Protein AF-A0A8T5M931-F1 (afdb_monomer_lite)

Secondary structure (DSSP, 8-state):
--HHHHHHHHHTT----TTS-SPPHHHHHHHHHHHHHHHHHHHHHHHTT---

Radius of gyration: 14.68 Å; chains: 1; bounding box: 38×17×39 Å

Sequence (52 aa):
MNKFLRYIAQMGGFLNRKSDGNPGWESIWEGWKFFLGTKEGIKLYKGGLTCG

Structure (mmCIF, N/CA/C/O backbone):
data_AF-A0A8T5M931-F1
#
_entry.id   AF-A0A8T5M931-F1
#
loop_
_atom_site.group_PDB
_atom_site.id
_atom_site.type_symbol
_atom_site.label_atom_id
_atom_site.label_alt_id
_atom_site.label_comp_id
_atom_site.label_asym_id
_atom_site.label_entity_id
_atom_site.label_seq_id
_atom_site.pdbx_PDB_ins_code
_atom_site.Cartn_x
_atom_site.Cartn_y
_atom_site.Cartn_z
_atom_site.occupancy
_atom_site.B_iso_or_equiv
_atom_site.auth_seq_id
_atom_site.auth_comp_id
_atom_site.auth_asym_id
_atom_site.auth_atom_id
_atom_site.pdbx_PDB_model_num
ATOM 1 N N . MET A 1 1 ? 4.855 -13.676 -10.827 1.00 62.75 1 MET A N 1
ATOM 2 C CA . MET A 1 1 ? 4.598 -12.807 -9.655 1.00 62.75 1 MET A CA 1
ATOM 3 C C . MET A 1 1 ? 3.165 -13.023 -9.190 1.00 62.75 1 MET A C 1
ATOM 5 O O . MET A 1 1 ? 2.280 -13.075 -10.037 1.00 62.75 1 MET A O 1
ATOM 9 N N . ASN A 1 2 ? 2.926 -13.174 -7.886 1.00 82.62 2 ASN A N 1
ATOM 10 C CA . ASN A 1 2 ? 1.578 -13.380 -7.344 1.00 82.62 2 ASN A CA 1
ATOM 11 C C . ASN A 1 2 ? 0.678 -12.171 -7.642 1.00 82.62 2 ASN A C 1
ATOM 13 O O . ASN A 1 2 ? 1.024 -11.044 -7.289 1.00 82.62 2 ASN A O 1
ATOM 17 N N . LYS A 1 3 ? -0.490 -12.404 -8.261 1.00 87.25 3 LYS A N 1
ATOM 18 C CA . LYS A 1 3 ? -1.472 -11.346 -8.579 1.00 87.25 3 LYS A CA 1
ATOM 19 C C . LYS A 1 3 ? -1.886 -10.572 -7.324 1.00 87.25 3 LYS A C 1
ATOM 21 O O . LYS A 1 3 ? -1.995 -9.355 -7.367 1.00 87.25 3 LYS A O 1
ATOM 26 N N . PHE A 1 4 ? -2.010 -11.271 -6.197 1.00 89.12 4 PHE A N 1
ATOM 27 C CA . PHE A 1 4 ? -2.295 -10.674 -4.895 1.00 89.12 4 PHE A CA 1
ATOM 28 C C . PHE A 1 4 ? -1.262 -9.610 -4.496 1.00 89.12 4 PHE A C 1
ATOM 30 O O . PHE A 1 4 ? -1.624 -8.46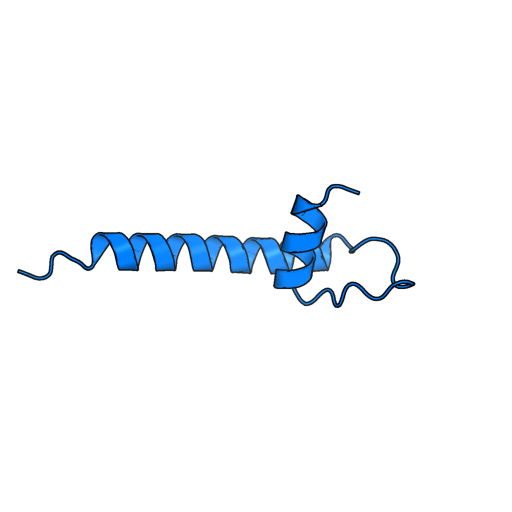3 -4.263 1.00 89.12 4 PHE A O 1
ATOM 37 N N . LEU A 1 5 ? 0.032 -9.942 -4.530 1.00 88.69 5 LEU A N 1
ATOM 38 C CA . LEU A 1 5 ? 1.102 -8.991 -4.204 1.00 88.69 5 LEU A CA 1
ATOM 39 C C . LEU A 1 5 ? 1.154 -7.811 -5.183 1.00 88.69 5 LEU A C 1
ATOM 41 O O . LEU A 1 5 ? 1.482 -6.700 -4.783 1.00 88.69 5 LEU A O 1
ATOM 45 N N . ARG A 1 6 ? 0.784 -8.025 -6.453 1.00 88.62 6 ARG A N 1
ATOM 46 C CA . ARG A 1 6 ? 0.651 -6.947 -7.447 1.00 88.62 6 ARG A CA 1
ATOM 47 C C . ARG A 1 6 ? -0.481 -5.982 -7.087 1.00 88.62 6 ARG A C 1
ATOM 49 O O . ARG A 1 6 ? -0.328 -4.782 -7.281 1.00 88.62 6 ARG A O 1
ATOM 56 N N . TYR A 1 7 ? -1.613 -6.483 -6.595 1.00 91.38 7 TYR A N 1
ATOM 57 C CA . TYR A 1 7 ? -2.720 -5.635 -6.139 1.00 91.38 7 TYR A CA 1
ATOM 58 C C . TYR A 1 7 ? -2.366 -4.867 -4.874 1.00 91.38 7 TYR A C 1
ATOM 60 O O . TYR A 1 7 ? -2.631 -3.672 -4.808 1.00 91.38 7 TYR A O 1
ATOM 68 N N . ILE A 1 8 ? -1.698 -5.514 -3.919 1.00 93.12 8 ILE A N 1
ATOM 69 C CA . ILE A 1 8 ? -1.209 -4.829 -2.721 1.00 93.12 8 ILE A CA 1
ATOM 70 C C . ILE A 1 8 ? -0.222 -3.735 -3.111 1.00 93.12 8 ILE A C 1
ATOM 72 O O . ILE A 1 8 ? -0.419 -2.591 -2.735 1.00 93.12 8 ILE A O 1
ATOM 76 N N . ALA A 1 9 ? 0.760 -4.029 -3.963 1.00 92.38 9 ALA A N 1
ATOM 77 C CA . ALA A 1 9 ? 1.678 -3.003 -4.442 1.00 92.38 9 ALA A CA 1
ATOM 78 C C . ALA A 1 9 ? 0.957 -1.826 -5.122 1.00 92.38 9 ALA A C 1
ATOM 80 O O . ALA A 1 9 ? 1.347 -0.679 -4.923 1.00 92.38 9 ALA A O 1
ATOM 81 N N . GLN A 1 10 ? -0.105 -2.087 -5.897 1.00 91.12 10 GLN A N 1
ATOM 8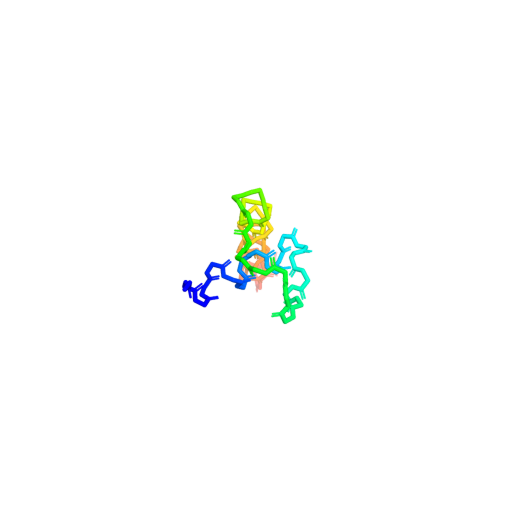2 C CA . GLN A 1 10 ? -0.921 -1.033 -6.516 1.00 91.12 10 GLN A CA 1
ATOM 83 C C . GLN A 1 10 ? -1.603 -0.141 -5.471 1.00 91.12 10 GLN A C 1
ATOM 85 O O . GLN A 1 10 ? -1.628 1.073 -5.647 1.00 91.12 10 GLN A O 1
ATOM 90 N N . MET A 1 11 ? -2.081 -0.709 -4.357 1.00 91.25 11 MET A N 1
ATOM 91 C CA . MET A 1 11 ? -2.592 0.077 -3.224 1.00 91.25 11 MET A CA 1
ATOM 92 C C . MET A 1 11 ? -1.507 0.956 -2.585 1.00 91.25 11 MET A C 1
ATOM 94 O O . MET A 1 11 ? -1.817 2.021 -2.067 1.00 91.25 11 MET A O 1
ATOM 98 N N . GLY A 1 12 ? -0.241 0.535 -2.654 1.00 87.88 12 GLY A N 1
ATOM 99 C CA . GLY A 1 12 ? 0.923 1.303 -2.203 1.00 87.88 12 GLY A CA 1
ATOM 100 C C . GLY A 1 12 ? 1.467 2.309 -3.223 1.00 87.88 12 GLY A C 1
ATOM 101 O O . GLY A 1 12 ? 2.544 2.851 -3.006 1.00 87.88 12 GLY A O 1
ATOM 102 N N . GLY A 1 13 ? 0.775 2.536 -4.347 1.00 86.19 13 GLY A N 1
ATOM 103 C CA . GLY A 1 13 ? 1.181 3.499 -5.380 1.00 86.19 13 GLY A CA 1
ATOM 104 C C . GLY A 1 13 ? 1.924 2.904 -6.582 1.00 86.19 13 GLY A C 1
ATOM 105 O O . GLY A 1 13 ? 2.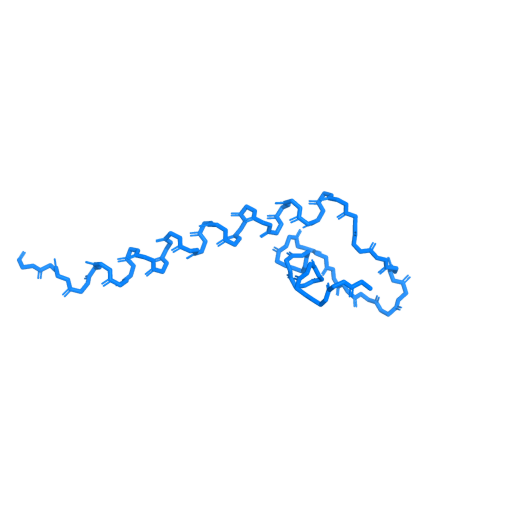395 3.643 -7.445 1.00 86.19 13 GLY A O 1
ATOM 106 N N . PHE A 1 14 ? 2.027 1.577 -6.694 1.00 86.00 14 PHE A N 1
ATOM 107 C CA . PHE A 1 14 ? 2.641 0.943 -7.861 1.00 86.00 14 PHE A CA 1
ATOM 108 C C . PHE A 1 14 ? 1.729 1.042 -9.094 1.00 86.00 14 PHE A C 1
ATOM 110 O O . PHE A 1 14 ? 0.703 0.374 -9.174 1.00 86.00 14 PHE A O 1
ATOM 117 N N . LEU A 1 15 ? 2.134 1.825 -10.095 1.00 79.81 15 LEU A N 1
ATOM 118 C CA . LEU A 1 15 ? 1.312 2.143 -11.270 1.00 79.81 15 LEU A CA 1
ATOM 119 C C . LEU A 1 15 ? 1.049 0.957 -12.218 1.00 79.81 15 LEU A C 1
ATOM 121 O O . LEU A 1 15 ? 0.146 1.021 -13.047 1.00 79.81 15 LEU A O 1
ATOM 125 N N . ASN A 1 16 ? 1.833 -0.124 -12.114 1.00 82.00 16 ASN A N 1
ATOM 126 C CA . ASN A 1 16 ? 1.676 -1.330 -12.931 1.00 82.00 16 ASN A CA 1
ATOM 127 C C . ASN A 1 16 ? 1.763 -1.070 -14.454 1.00 82.00 16 ASN A C 1
ATOM 129 O O . ASN A 1 16 ? 1.011 -1.667 -15.230 1.00 82.00 16 ASN A O 1
ATOM 133 N N . ARG A 1 17 ? 2.691 -0.215 -14.924 1.00 82.94 17 ARG A N 1
ATOM 134 C CA . ARG A 1 17 ? 2.888 -0.047 -16.376 1.00 82.94 17 ARG A CA 1
ATOM 135 C C . ARG A 1 17 ? 3.498 -1.316 -16.966 1.00 82.94 17 ARG A C 1
ATOM 137 O O . ARG A 1 17 ? 4.250 -2.036 -16.306 1.00 82.94 17 ARG A O 1
ATOM 144 N N . LYS A 1 18 ? 3.203 -1.568 -18.246 1.00 75.25 18 LYS A N 1
ATOM 145 C CA . LYS A 1 18 ? 3.613 -2.777 -18.987 1.00 75.25 18 LYS A CA 1
ATOM 146 C C . LYS A 1 18 ? 5.117 -3.093 -18.902 1.00 75.25 18 LYS A C 1
ATOM 148 O O . LYS A 1 18 ? 5.472 -4.257 -19.037 1.00 75.25 18 LYS A O 1
ATOM 153 N N . SER A 1 19 ? 5.972 -2.093 -18.664 1.00 75.81 19 SER A N 1
ATOM 154 C CA . SER A 1 19 ? 7.435 -2.234 -18.634 1.00 75.81 19 SER A CA 1
ATOM 155 C C . SER A 1 19 ? 8.093 -1.962 -17.272 1.00 75.81 19 SER A C 1
ATOM 157 O O . SER A 1 19 ? 9.314 -2.034 -17.185 1.00 75.81 19 SER A O 1
ATOM 159 N N . ASP A 1 20 ? 7.334 -1.678 -16.206 1.00 72.62 20 ASP A N 1
ATOM 160 C CA . ASP A 1 20 ? 7.911 -1.334 -14.887 1.00 72.62 20 ASP 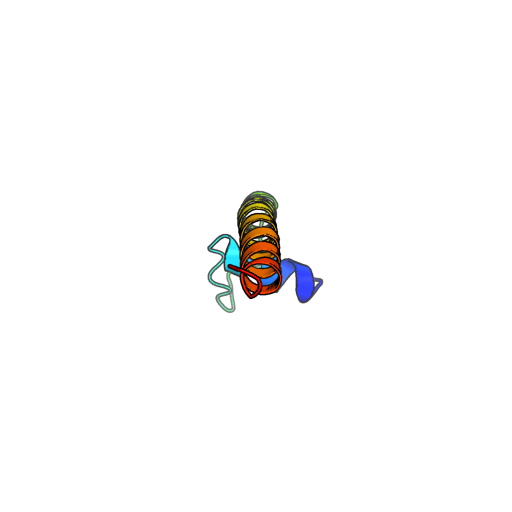A CA 1
ATOM 161 C C . ASP A 1 20 ? 8.503 -2.551 -14.145 1.00 72.62 20 ASP A C 1
ATOM 163 O O . ASP A 1 20 ? 9.027 -2.432 -13.041 1.00 72.62 20 ASP A O 1
ATOM 167 N N . GLY A 1 21 ? 8.409 -3.750 -14.726 1.00 79.25 21 GLY A N 1
ATOM 168 C CA . GLY A 1 21 ? 8.879 -4.974 -14.090 1.00 79.25 21 GLY A CA 1
ATOM 169 C C . GLY A 1 21 ? 8.021 -5.361 -12.886 1.00 79.25 21 GLY A C 1
ATOM 170 O O . GLY A 1 21 ? 6.795 -5.196 -12.885 1.00 79.25 21 GLY A O 1
ATOM 171 N N . ASN A 1 22 ? 8.654 -5.956 -11.879 1.00 80.44 22 ASN A N 1
ATOM 172 C CA . ASN A 1 22 ? 8.004 -6.429 -10.662 1.00 80.44 22 ASN A CA 1
ATOM 173 C C . ASN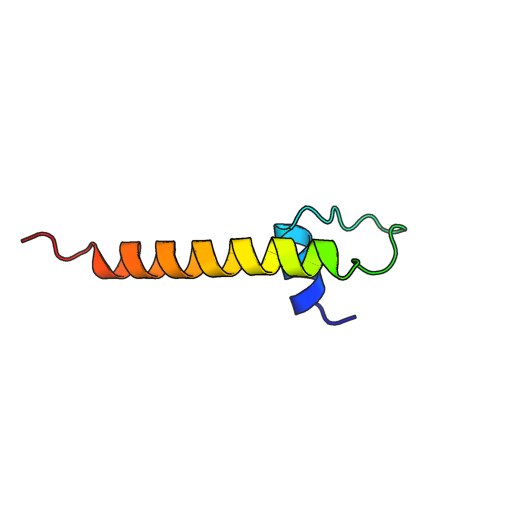 A 1 22 ? 8.009 -5.338 -9.577 1.00 80.44 22 ASN A C 1
ATOM 175 O O . ASN A 1 22 ? 9.024 -4.664 -9.430 1.00 80.44 22 ASN A O 1
ATOM 179 N N . PRO A 1 23 ? 6.918 -5.173 -8.802 1.00 85.19 23 PRO A N 1
ATOM 180 C CA . PRO A 1 23 ? 6.895 -4.216 -7.702 1.00 85.19 23 PRO A CA 1
ATOM 181 C C . PRO A 1 23 ? 7.998 -4.518 -6.687 1.00 85.19 23 PRO A C 1
ATOM 183 O O . PRO A 1 23 ? 8.228 -5.681 -6.342 1.00 85.19 23 PRO A O 1
ATOM 186 N N . GLY A 1 24 ? 8.659 -3.460 -6.217 1.00 88.44 24 GLY A N 1
ATOM 187 C CA . GLY A 1 24 ? 9.657 -3.538 -5.158 1.00 88.44 24 GLY A CA 1
ATOM 188 C C . GLY A 1 24 ? 9.033 -3.840 -3.795 1.00 88.44 24 GLY A C 1
ATOM 189 O O . GLY A 1 24 ? 7.819 -3.735 -3.602 1.00 88.44 24 GLY A O 1
ATOM 190 N N . TRP A 1 25 ? 9.887 -4.201 -2.836 1.00 88.75 25 TRP A N 1
ATOM 191 C CA . TRP A 1 25 ? 9.463 -4.527 -1.472 1.00 88.75 25 TRP A CA 1
ATOM 192 C C . TRP A 1 25 ? 8.752 -3.343 -0.790 1.00 88.75 25 TRP A C 1
ATOM 194 O O . TRP A 1 25 ? 7.754 -3.542 -0.102 1.00 88.75 25 TRP A O 1
ATOM 204 N N . GLU A 1 26 ? 9.214 -2.119 -1.058 1.00 90.75 26 GLU A N 1
ATOM 205 C CA . GLU A 1 26 ? 8.666 -0.879 -0.505 1.00 90.75 26 GLU A CA 1
ATOM 206 C C . GLU A 1 26 ? 7.207 -0.668 -0.925 1.00 90.75 26 GLU A C 1
ATOM 208 O O . GLU A 1 26 ? 6.336 -0.506 -0.075 1.00 90.75 26 GLU A O 1
ATOM 213 N N . SER A 1 27 ? 6.900 -0.783 -2.223 1.00 90.44 27 SER A N 1
ATOM 214 C CA . SER A 1 27 ? 5.525 -0.627 -2.717 1.00 90.44 27 SER A CA 1
ATOM 215 C C . SER A 1 27 ? 4.581 -1.687 -2.145 1.00 90.44 27 SER A C 1
ATOM 217 O O . SER A 1 27 ? 3.415 -1.404 -1.877 1.00 90.44 27 SER A O 1
ATOM 219 N N . ILE A 1 28 ? 5.072 -2.915 -1.943 1.00 92.44 28 ILE A N 1
ATOM 220 C CA . ILE A 1 28 ? 4.290 -3.983 -1.305 1.00 92.44 28 ILE A CA 1
ATOM 221 C C . ILE A 1 28 ? 4.004 -3.626 0.159 1.00 92.44 28 ILE A C 1
ATOM 223 O O . ILE A 1 28 ? 2.874 -3.797 0.613 1.00 92.44 28 ILE A O 1
ATOM 227 N N . TRP A 1 29 ? 4.997 -3.120 0.890 1.00 93.12 29 TRP A N 1
ATOM 228 C CA . TRP A 1 29 ? 4.846 -2.752 2.296 1.00 93.12 29 TRP A CA 1
ATOM 229 C C . TRP A 1 29 ? 3.888 -1.574 2.501 1.00 93.12 29 TRP A C 1
ATOM 231 O O . TRP A 1 29 ? 2.989 -1.649 3.342 1.00 93.12 29 TRP A O 1
ATOM 241 N N . GLU A 1 30 ? 4.015 -0.518 1.697 1.00 94.62 30 GLU A N 1
ATOM 242 C CA . GLU A 1 30 ? 3.095 0.625 1.735 1.00 94.62 30 GLU A CA 1
ATOM 243 C C . GLU A 1 30 ? 1.654 0.195 1.441 1.00 94.62 30 GLU A C 1
ATOM 245 O O . GLU A 1 30 ? 0.724 0.528 2.180 1.00 94.62 30 GLU A O 1
ATOM 250 N N . GLY A 1 31 ? 1.475 -0.650 0.426 1.00 94.75 31 GLY A N 1
ATOM 251 C CA . GLY A 1 31 ? 0.176 -1.223 0.103 1.00 94.75 31 GLY A CA 1
ATOM 252 C C . GLY A 1 31 ? -0.410 -2.087 1.214 1.00 94.75 31 GLY A C 1
ATOM 253 O O . GLY A 1 31 ? -1.617 -2.067 1.455 1.00 94.75 31 GLY A O 1
ATOM 254 N N . TRP A 1 32 ? 0.439 -2.828 1.928 1.00 95.06 32 TRP A N 1
ATOM 255 C CA . TRP A 1 32 ? 0.019 -3.665 3.047 1.00 95.06 32 TRP A CA 1
ATOM 256 C C . TRP A 1 32 ? -0.504 -2.829 4.219 1.00 95.06 32 TRP A C 1
ATOM 258 O O . TRP A 1 32 ? -1.564 -3.135 4.771 1.00 95.06 32 TRP A O 1
ATOM 268 N N . LYS A 1 33 ? 0.185 -1.734 4.568 1.00 95.56 33 LYS A N 1
ATOM 269 C CA . LYS A 1 33 ? -0.279 -0.791 5.600 1.00 95.56 33 LYS A CA 1
ATOM 270 C C . LYS A 1 33 ? -1.646 -0.200 5.245 1.00 95.56 33 LYS A C 1
ATOM 272 O O . LYS A 1 33 ? -2.540 -0.183 6.092 1.00 95.56 33 LYS A O 1
ATOM 277 N N . PHE A 1 34 ? -1.837 0.212 3.990 1.00 94.06 34 PHE A N 1
ATOM 278 C CA . PHE A 1 34 ? -3.123 0.726 3.507 1.00 94.06 34 PHE A CA 1
ATOM 279 C C . PHE A 1 34 ? -4.245 -0.322 3.593 1.00 94.06 34 PHE A C 1
ATOM 281 O O . PHE A 1 34 ? -5.353 -0.039 4.064 1.00 94.06 34 PHE A O 1
ATOM 288 N N . PHE A 1 35 ? -3.952 -1.561 3.192 1.00 95.00 35 PHE A N 1
ATOM 289 C CA . PHE A 1 35 ? -4.893 -2.675 3.274 1.00 95.00 35 PHE A CA 1
ATOM 290 C C . PHE A 1 35 ? -5.336 -2.956 4.720 1.00 95.00 35 PHE A C 1
ATOM 292 O O . PHE A 1 35 ? -6.531 -3.116 4.982 1.00 95.00 35 PHE A O 1
ATOM 299 N N . LEU A 1 36 ? -4.401 -2.960 5.676 1.00 94.31 36 LEU A N 1
ATOM 300 C CA . LEU A 1 36 ? -4.716 -3.145 7.096 1.00 94.31 36 LEU A CA 1
ATOM 301 C C . LEU A 1 36 ? -5.596 -2.018 7.655 1.00 94.31 36 LEU A C 1
ATOM 303 O O . LEU A 1 36 ? -6.555 -2.310 8.372 1.00 94.31 36 LEU A O 1
ATOM 307 N N . GLY A 1 37 ? -5.322 -0.762 7.289 1.00 92.25 37 GLY A N 1
ATOM 308 C CA . GLY A 1 37 ? -6.167 0.377 7.663 1.00 92.25 37 GLY A CA 1
ATOM 309 C C . GLY A 1 37 ? -7.594 0.237 7.126 1.00 92.25 37 GLY A C 1
ATOM 310 O O . GLY A 1 37 ? -8.565 0.408 7.863 1.00 92.25 37 GLY A O 1
ATOM 311 N N . THR A 1 38 ? -7.731 -0.188 5.868 1.00 91.69 38 THR A N 1
ATOM 312 C CA . THR A 1 38 ? -9.039 -0.438 5.242 1.00 91.69 38 THR A CA 1
ATOM 313 C C . THR A 1 38 ? -9.793 -1.576 5.934 1.00 91.69 38 THR A C 1
ATOM 315 O O . THR A 1 38 ? -10.996 -1.466 6.169 1.00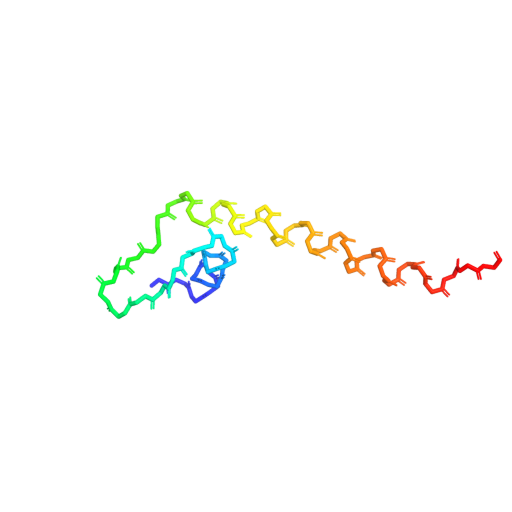 91.69 38 THR A O 1
ATOM 318 N N . LYS A 1 39 ? -9.102 -2.660 6.318 1.00 93.69 39 LYS A N 1
ATOM 319 C CA . LYS A 1 39 ? -9.703 -3.768 7.078 1.00 93.69 39 LYS A CA 1
ATOM 320 C C . LYS A 1 39 ? -10.314 -3.276 8.390 1.00 93.69 39 LYS A C 1
ATOM 322 O O . LYS A 1 39 ? -11.400 -3.723 8.756 1.00 93.69 39 LYS A O 1
ATOM 327 N N . GLU A 1 40 ? -9.624 -2.383 9.095 1.00 90.75 40 GLU A N 1
ATOM 328 C CA . GLU A 1 40 ? -10.143 -1.816 10.339 1.00 90.75 40 GLU A CA 1
ATOM 329 C C . GLU A 1 40 ? -11.331 -0.885 10.083 1.00 90.75 40 GLU A C 1
ATOM 331 O O . GLU A 1 40 ? -12.354 -1.022 10.747 1.00 90.75 40 GLU A O 1
ATOM 336 N N . GLY A 1 41 ? -11.275 -0.044 9.046 1.00 89.00 41 GLY A N 1
ATOM 337 C CA . GLY A 1 41 ? -12.415 0.778 8.628 1.00 89.00 41 GLY A CA 1
ATOM 338 C C . GLY A 1 41 ? -13.665 -0.046 8.293 1.00 89.00 41 GLY A C 1
ATOM 339 O O . GLY A 1 41 ? -14.762 0.280 8.739 1.00 89.00 41 GLY A O 1
ATOM 340 N N . ILE A 1 42 ? -13.513 -1.168 7.581 1.00 91.44 42 ILE A N 1
ATOM 341 C CA . ILE A 1 42 ? -14.627 -2.085 7.277 1.00 91.44 42 ILE A CA 1
ATOM 342 C C . ILE A 1 42 ? -15.170 -2.735 8.553 1.00 91.44 42 ILE A C 1
ATOM 344 O O . ILE A 1 42 ? -16.381 -2.913 8.687 1.00 91.44 42 ILE A O 1
ATOM 348 N N . LYS A 1 43 ? -14.295 -3.108 9.491 1.00 90.06 43 LYS A N 1
ATOM 349 C CA . LYS A 1 43 ? -14.706 -3.676 10.779 1.00 90.06 43 LYS A CA 1
ATOM 350 C C . LYS A 1 43 ? -15.506 -2.660 11.596 1.00 90.06 43 LYS A C 1
ATOM 352 O O . LYS A 1 43 ? -16.545 -3.026 12.137 1.00 90.06 43 LYS A O 1
ATOM 357 N N . LEU A 1 44 ? -15.069 -1.401 11.620 1.00 87.19 44 LEU A N 1
ATOM 358 C CA . LEU A 1 44 ? -15.797 -0.297 12.247 1.00 87.19 44 LEU A CA 1
ATOM 359 C C . LEU A 1 44 ? -17.142 -0.051 11.564 1.00 87.19 44 LEU A C 1
ATOM 361 O O . LEU A 1 44 ? -18.148 0.039 12.251 1.00 87.19 44 LEU A O 1
ATOM 365 N N . TYR A 1 45 ? -17.197 -0.026 10.231 1.00 86.31 45 TYR A N 1
ATOM 366 C CA . TYR A 1 45 ? -18.455 0.120 9.491 1.00 86.31 45 TYR A CA 1
ATOM 367 C C . TYR A 1 45 ? -19.447 -1.010 9.806 1.00 86.31 45 TYR A C 1
ATOM 369 O O . TYR A 1 45 ? -20.620 -0.758 10.064 1.00 86.31 45 TYR A O 1
ATOM 377 N N . LYS A 1 46 ? -18.971 -2.261 9.851 1.00 82.94 46 LYS A N 1
ATOM 378 C CA . LYS A 1 46 ? -19.803 -3.417 10.219 1.00 82.94 46 LYS A CA 1
ATOM 379 C C . LYS A 1 46 ? -20.246 -3.390 11.686 1.00 82.94 46 LYS A C 1
ATOM 381 O O . LYS A 1 46 ? -21.344 -3.847 11.977 1.00 82.94 46 LYS A O 1
ATOM 386 N N . GLY A 1 47 ? -19.408 -2.880 12.590 1.00 77.19 47 GLY A N 1
ATOM 387 C CA . GLY A 1 47 ? -19.733 -2.715 14.012 1.00 77.19 47 GLY A CA 1
ATOM 388 C C . GLY A 1 47 ? -20.559 -1.462 14.329 1.00 77.19 47 GLY A C 1
ATOM 389 O O . GLY A 1 47 ? -21.190 -1.402 15.374 1.00 77.19 47 GLY A O 1
ATOM 390 N N . GLY A 1 48 ? -20.584 -0.476 13.430 1.00 61.41 48 GLY A N 1
ATOM 391 C CA . GLY A 1 48 ? -21.267 0.811 13.589 1.00 61.41 48 GLY A CA 1
ATOM 392 C C . GLY A 1 48 ? -22.760 0.800 13.253 1.00 61.41 48 GLY A C 1
ATOM 393 O O . GLY A 1 48 ? -23.399 1.842 13.332 1.00 61.41 48 GLY A O 1
ATOM 394 N N . LEU A 1 49 ? -23.333 -0.357 12.903 1.00 56.72 49 LEU A N 1
ATOM 395 C CA . LEU A 1 49 ? -24.783 -0.547 12.734 1.00 56.72 49 LEU A CA 1
ATOM 396 C C . LEU A 1 49 ? -25.540 -0.691 14.068 1.00 56.72 49 LEU A C 1
ATOM 398 O O . LEU A 1 49 ? -26.748 -0.904 14.066 1.00 56.72 49 LEU A O 1
ATOM 402 N N . THR A 1 50 ? -24.852 -0.562 15.205 1.00 58.81 50 THR A N 1
ATOM 403 C CA . THR A 1 50 ? -25.461 -0.570 16.539 1.00 58.81 50 THR A CA 1
ATOM 404 C C . THR A 1 50 ? -25.092 0.702 17.301 1.00 58.81 50 THR A C 1
ATOM 406 O O . THR A 1 50 ? -24.357 0.657 18.284 1.00 58.81 50 THR A O 1
ATOM 409 N N . CYS A 1 51 ? -25.569 1.859 16.845 1.00 60.78 51 CYS A N 1
ATOM 410 C CA . CYS A 1 51 ? -25.837 2.956 17.771 1.00 60.78 51 CYS A CA 1
ATOM 411 C C . CYS A 1 51 ? -27.290 2.807 18.244 1.00 60.78 51 CYS A C 1
ATOM 413 O O . CYS A 1 51 ? -28.229 3.046 17.487 1.00 60.78 51 CYS A O 1
ATOM 415 N N . GLY A 1 52 ? -27.445 2.298 19.467 1.00 49.00 52 GLY A N 1
ATOM 416 C CA . GLY A 1 52 ? -28.649 2.465 20.279 1.00 49.00 52 GLY A CA 1
ATOM 417 C C . GLY A 1 52 ? -28.491 3.664 21.199 1.00 49.00 52 GLY A C 1
ATOM 418 O O . GLY A 1 52 ? -27.324 4.056 21.437 1.00 49.00 52 GLY A O 1
#

pLDDT: mean 84.58, std 11.08, range [49.0, 95.56]

Foldseek 3Di:
DDPVLVVLLVLLVDPPPPPPPDRDPNSSVSSVVSVVVVVVVVVCVVVVVDDD